Protein AF-A0A970AQH2-F1 (afdb_monomer)

Nearest PDB structures (foldseek):
  8zlz-assembly1_B  TM=8.972E-01  e=3.575E-04  Nostoc sp. PCC 7120 = FACHB-418
  2dqr-assembly1_B  TM=3.251E-01  e=3.278E+00  Bacillus subtilis
  8gdw-assembly1_BBB  TM=3.141E-01  e=3.278E+00  Synechocystis sp. PCC 6803
  6r10-assembly1_G  TM=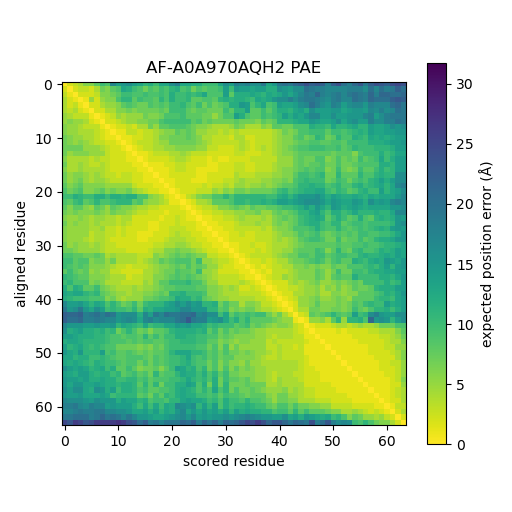4.084E-01  e=3.278E+00  Thermus thermophilus HB8

Sequence (64 aa):
EILGVLKAHKPQTEVAIVAIGEGQIKLILFEPKPEPPICFEEAAADVDTLLDRLEKQMAEYMQE

Structure (mmCIF, N/CA/C/O backbone):
data_AF-A0A970AQH2-F1
#
_entry.id   AF-A0A970AQH2-F1
#
loop_
_atom_site.group_PDB
_atom_site.id
_atom_site.type_symbol
_atom_site.label_atom_id
_atom_site.label_alt_id
_atom_site.label_comp_id
_atom_site.label_asym_id
_atom_site.label_entity_id
_atom_site.label_seq_id
_atom_site.pdbx_PDB_ins_code
_atom_site.Cartn_x
_atom_site.Cartn_y
_atom_site.Cartn_z
_atom_site.occupancy
_atom_site.B_iso_or_equiv
_atom_site.auth_seq_id
_atom_site.auth_comp_id
_atom_site.auth_asym_id
_atom_site.auth_atom_id
_atom_site.pdbx_PDB_model_num
ATOM 1 N N . GLU A 1 1 ? -8.801 18.954 4.738 1.00 63.03 1 GLU A N 1
ATOM 2 C CA . GLU A 1 1 ? -7.330 18.817 4.869 1.00 63.03 1 GLU A CA 1
ATOM 3 C C . GLU A 1 1 ? -6.722 17.663 4.073 1.00 63.03 1 GLU A C 1
ATOM 5 O O . GLU A 1 1 ? -5.770 17.918 3.353 1.00 63.03 1 GLU A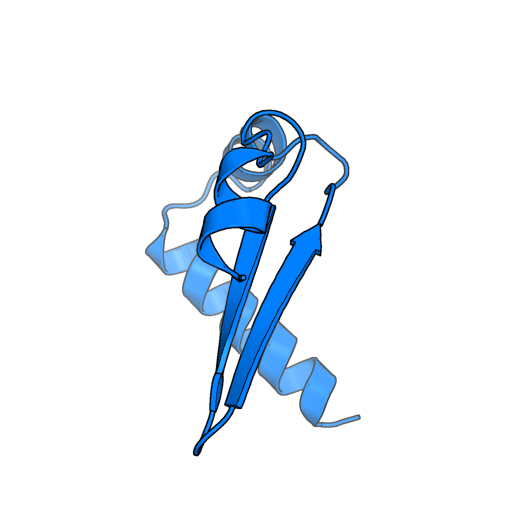 O 1
ATOM 10 N N . ILE A 1 2 ? -7.271 16.440 4.109 1.00 63.44 2 ILE A N 1
ATOM 11 C CA . ILE A 1 2 ? -6.722 15.250 3.409 1.00 63.44 2 ILE A CA 1
ATOM 12 C C . ILE A 1 2 ? -6.454 15.483 1.903 1.00 63.44 2 ILE A C 1
ATOM 14 O O . ILE A 1 2 ? -5.398 15.120 1.393 1.00 63.44 2 ILE A O 1
ATOM 18 N N . LEU A 1 3 ? -7.358 16.179 1.202 1.00 60.88 3 LEU A N 1
ATOM 19 C CA . LEU A 1 3 ? -7.193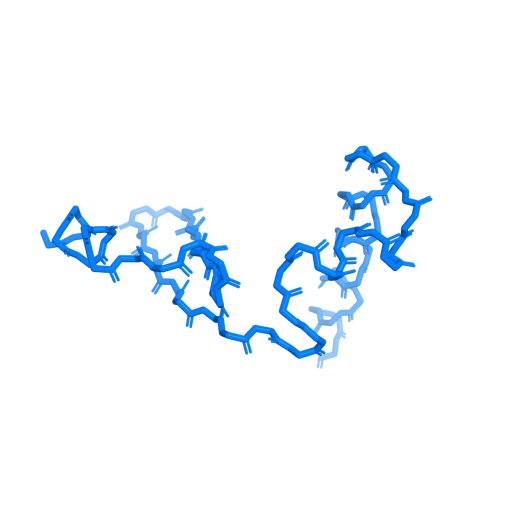 16.564 -0.213 1.00 60.88 3 LEU A CA 1
ATOM 20 C C . LEU A 1 3 ? -5.979 17.475 -0.479 1.00 60.88 3 LEU A C 1
ATOM 22 O O . LEU A 1 3 ? -5.444 17.480 -1.584 1.00 60.88 3 LEU A O 1
ATOM 26 N N . GLY A 1 4 ? -5.553 18.263 0.512 1.00 66.31 4 GLY A N 1
ATOM 27 C CA . GLY A 1 4 ? -4.371 19.120 0.408 1.00 66.31 4 GLY A CA 1
ATOM 28 C C . GLY A 1 4 ? -3.070 18.325 0.511 1.00 66.31 4 GLY A C 1
ATOM 29 O O . GLY A 1 4 ? -2.132 18.604 -0.228 1.00 66.31 4 GLY A O 1
ATOM 30 N N . VAL A 1 5 ? -3.044 17.295 1.361 1.00 65.19 5 VAL A N 1
ATOM 31 C CA . VAL A 1 5 ? -1.892 16.392 1.511 1.00 65.19 5 VAL A CA 1
ATOM 32 C C . VAL A 1 5 ? -1.735 15.510 0.269 1.00 65.19 5 VAL A C 1
ATOM 34 O O . VAL A 1 5 ? -0.636 15.395 -0.261 1.00 65.19 5 VAL A O 1
ATOM 37 N N . LEU A 1 6 ? -2.840 14.996 -0.282 1.00 69.88 6 LEU A N 1
ATOM 38 C CA . LEU A 1 6 ? -2.827 14.255 -1.550 1.00 69.88 6 LEU A CA 1
ATOM 39 C C . LEU A 1 6 ? -2.350 15.102 -2.742 1.00 69.88 6 LEU A C 1
ATOM 41 O O . LEU A 1 6 ? -1.765 14.566 -3.674 1.00 69.88 6 LEU A O 1
ATOM 45 N N . LYS A 1 7 ? -2.553 16.426 -2.726 1.00 70.62 7 LYS A N 1
ATOM 46 C CA . LYS A 1 7 ? -2.046 17.317 -3.786 1.00 70.62 7 LYS A CA 1
ATOM 47 C C . LYS A 1 7 ? -0.522 17.426 -3.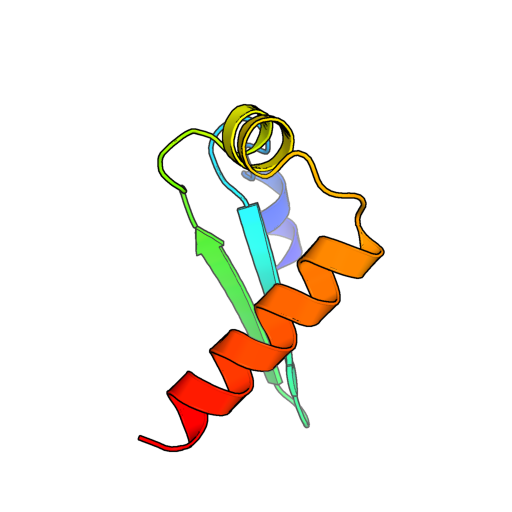820 1.00 70.62 7 LYS A C 1
ATOM 49 O O . LYS A 1 7 ? 0.022 17.735 -4.875 1.00 70.62 7 LYS A O 1
ATOM 54 N N . ALA A 1 8 ? 0.147 17.220 -2.688 1.00 76.06 8 ALA A N 1
ATOM 55 C CA . ALA A 1 8 ? 1.605 17.226 -2.602 1.00 76.06 8 ALA A CA 1
ATOM 56 C 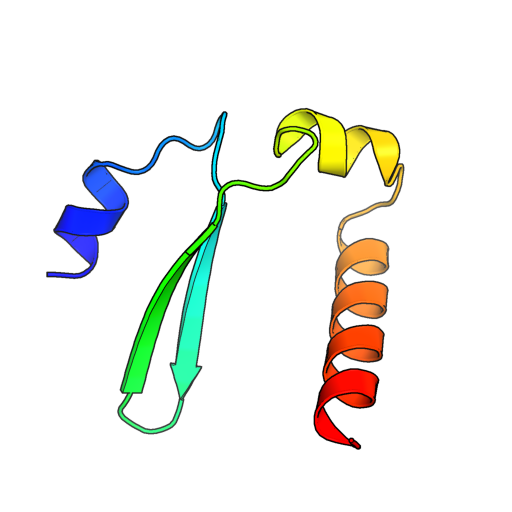C . ALA A 1 8 ? 2.220 15.842 -2.877 1.00 76.06 8 ALA A C 1
ATOM 58 O O . ALA A 1 8 ? 3.443 15.715 -2.836 1.00 76.06 8 ALA A O 1
ATOM 59 N N . HIS A 1 9 ? 1.381 14.836 -3.156 1.00 79.12 9 HIS A N 1
ATOM 60 C CA . HIS A 1 9 ? 1.806 13.457 -3.307 1.00 79.12 9 HIS A CA 1
ATOM 61 C C . HIS A 1 9 ? 2.706 13.251 -4.533 1.00 79.12 9 HIS A C 1
ATOM 63 O O . HIS A 1 9 ? 2.375 13.694 -5.638 1.00 79.12 9 HIS A O 1
ATOM 69 N N . LYS A 1 10 ? 3.825 12.547 -4.348 1.00 85.62 10 LYS A N 1
ATOM 70 C CA . LYS A 1 10 ? 4.790 12.197 -5.399 1.00 85.62 10 LYS A CA 1
ATOM 71 C C . LYS A 1 10 ? 4.756 10.687 -5.678 1.00 85.62 10 LYS A C 1
ATOM 73 O O . LYS A 1 10 ? 5.576 9.953 -5.135 1.00 85.62 10 LYS A O 1
ATOM 78 N N . PRO A 1 11 ? 3.886 10.205 -6.582 1.00 81.69 11 PRO A N 1
ATOM 79 C CA . PRO A 1 11 ? 3.677 8.767 -6.800 1.00 81.69 11 PRO A CA 1
ATOM 80 C C . PRO A 1 11 ? 4.917 8.010 -7.306 1.00 81.69 11 PRO A C 1
ATOM 82 O O . PRO A 1 11 ? 4.947 6.787 -7.279 1.00 81.69 11 PRO A O 1
ATOM 85 N N . GLN A 1 12 ? 5.940 8.727 -7.780 1.00 84.81 12 GLN A N 1
ATOM 86 C CA . GLN A 1 12 ? 7.207 8.130 -8.207 1.00 84.81 12 GLN A CA 1
ATOM 87 C C . GLN A 1 12 ? 8.114 7.738 -7.037 1.00 84.81 12 GLN A C 1
ATOM 89 O O . GLN A 1 12 ? 8.983 6.898 -7.212 1.00 84.81 12 GLN A O 1
ATOM 94 N N . THR A 1 13 ? 7.934 8.343 -5.861 1.00 85.25 13 THR A N 1
ATOM 95 C CA . THR A 1 13 ? 8.833 8.164 -4.708 1.00 85.25 13 THR A CA 1
ATOM 96 C C . THR A 1 13 ? 8.105 7.698 -3.453 1.00 85.25 13 THR A C 1
ATOM 98 O O . THR A 1 13 ? 8.725 7.126 -2.564 1.00 85.25 13 THR A O 1
ATOM 101 N N . GLU A 1 14 ? 6.796 7.924 -3.364 1.00 86.25 14 GLU A N 1
ATOM 102 C CA . GLU A 1 14 ? 5.983 7.577 -2.201 1.00 86.25 14 GLU A CA 1
ATOM 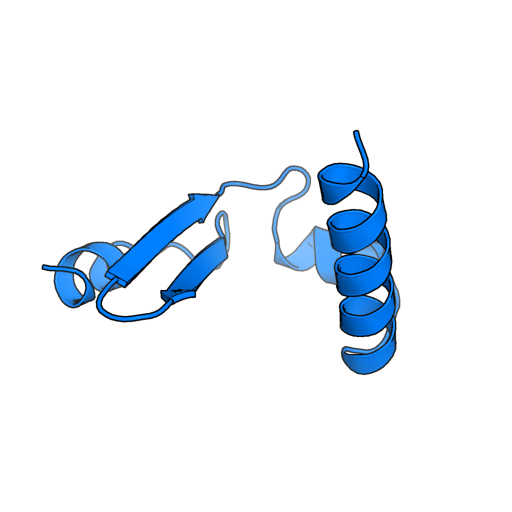103 C C . GLU A 1 14 ? 4.659 6.929 -2.595 1.00 86.25 14 GLU A C 1
ATOM 105 O O . GLU A 1 14 ? 4.159 7.094 -3.707 1.00 86.25 14 GLU A O 1
ATOM 110 N N . VAL A 1 15 ? 4.062 6.237 -1.628 1.00 85.19 15 VAL A N 1
ATOM 111 C CA . VAL A 1 15 ? 2.697 5.715 -1.669 1.00 85.19 15 VAL A CA 1
ATOM 112 C C . VAL A 1 15 ? 1.852 6.389 -0.589 1.00 85.19 15 VAL A C 1
ATOM 114 O O . VAL A 1 15 ? 2.318 6.652 0.521 1.00 85.19 15 VAL A O 1
ATOM 117 N N . ALA A 1 16 ? 0.595 6.677 -0.919 1.00 85.62 16 ALA A N 1
ATOM 118 C CA . ALA A 1 16 ? -0.388 7.198 0.022 1.00 85.62 16 ALA A CA 1
ATOM 119 C C . ALA A 1 16 ? -1.290 6.059 0.518 1.00 85.62 16 ALA A C 1
ATOM 121 O O . ALA A 1 16 ? -2.071 5.499 -0.249 1.00 85.62 16 ALA A O 1
ATOM 122 N N . ILE A 1 17 ? -1.205 5.731 1.806 1.00 84.19 17 ILE A N 1
ATOM 123 C CA . ILE A 1 17 ? -2.044 4.718 2.452 1.00 84.19 17 ILE A CA 1
ATOM 124 C C . ILE A 1 17 ? -3.181 5.434 3.177 1.00 84.19 17 ILE A C 1
ATOM 126 O O . ILE A 1 17 ? -2.951 6.235 4.087 1.00 84.19 17 ILE A O 1
ATOM 130 N N . VAL A 1 18 ? -4.416 5.146 2.770 1.00 85.31 18 VAL A N 1
ATOM 131 C CA . VAL A 1 18 ? -5.630 5.687 3.389 1.00 85.31 18 VAL A CA 1
ATOM 132 C C . VAL A 1 18 ? -6.301 4.580 4.190 1.00 85.31 18 VAL A C 1
ATOM 134 O O . VAL A 1 18 ? -6.885 3.666 3.619 1.00 85.31 18 VAL A O 1
ATOM 137 N N . ALA A 1 19 ? -6.231 4.671 5.514 1.00 82.25 19 ALA A N 1
ATOM 138 C CA . ALA A 1 19 ? -6.951 3.778 6.413 1.00 82.25 19 ALA A CA 1
ATOM 139 C C . ALA A 1 19 ? -8.290 4.409 6.810 1.00 82.25 19 ALA A C 1
ATOM 141 O O . ALA A 1 19 ? -8.334 5.569 7.229 1.00 82.25 19 ALA A O 1
ATOM 142 N N . ILE A 1 20 ? -9.373 3.642 6.692 1.00 85.62 20 ILE A N 1
ATOM 143 C CA . ILE A 1 20 ? -10.736 4.063 7.031 1.00 85.62 20 ILE A CA 1
ATOM 144 C C . ILE A 1 20 ? -11.269 3.107 8.099 1.00 85.62 20 ILE A C 1
ATOM 146 O O . ILE A 1 20 ? -11.324 1.902 7.876 1.00 85.62 20 ILE A O 1
ATOM 150 N N . GLY A 1 21 ? -11.649 3.649 9.253 1.00 84.25 21 GLY A N 1
ATOM 151 C CA . GLY A 1 21 ? -12.293 2.927 10.352 1.00 84.25 21 GLY A CA 1
ATOM 152 C C . GLY A 1 21 ? -13.563 3.641 10.811 1.00 84.25 21 GLY A C 1
ATOM 153 O O . GLY A 1 21 ? -13.917 4.695 10.276 1.00 84.25 21 GLY A O 1
ATOM 154 N N . GLU A 1 22 ? -14.256 3.089 11.809 1.00 85.88 22 GLU A N 1
ATOM 155 C CA . GLU A 1 22 ? -15.495 3.676 12.338 1.00 85.88 22 GLU A CA 1
ATOM 156 C C . GLU A 1 22 ? -15.271 5.120 12.828 1.00 85.88 22 GLU A C 1
ATOM 158 O O . GLU A 1 22 ? -14.704 5.373 13.891 1.00 85.88 22 GLU A O 1
ATOM 163 N N . GLY A 1 23 ? -15.692 6.090 12.009 1.00 86.31 23 GLY A N 1
ATOM 164 C CA . GLY A 1 23 ? -15.584 7.523 12.292 1.00 86.31 23 GLY A CA 1
ATOM 165 C C . GLY A 1 23 ? -14.187 8.136 12.134 1.00 86.31 23 GLY A C 1
ATOM 166 O O . GLY A 1 23 ? -14.021 9.314 12.448 1.00 86.31 23 GLY A O 1
ATOM 167 N N . GLN A 1 24 ? -13.186 7.390 11.653 1.00 83.94 24 GLN A N 1
ATOM 168 C CA . GLN A 1 24 ? -11.804 7.873 11.547 1.00 83.94 24 GLN A CA 1
ATOM 169 C C . GLN A 1 24 ? -11.193 7.571 10.180 1.00 83.94 24 GLN A C 1
ATOM 171 O O . GLN A 1 24 ? -11.318 6.469 9.651 1.00 83.94 24 GLN A O 1
ATOM 176 N N . ILE A 1 25 ? -10.484 8.557 9.630 1.00 83.12 25 ILE A N 1
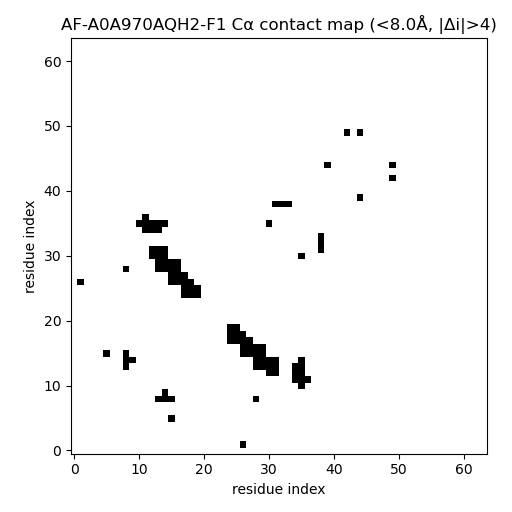ATOM 177 C CA . ILE A 1 25 ? -9.678 8.404 8.419 1.00 83.12 25 ILE A CA 1
ATOM 178 C C . ILE A 1 25 ? -8.250 8.807 8.762 1.00 83.12 25 ILE A C 1
ATOM 180 O O . ILE A 1 25 ? -8.019 9.904 9.276 1.00 83.12 25 ILE A O 1
ATOM 184 N N . LYS A 1 26 ? -7.290 7.934 8.459 1.00 82.38 26 LYS A N 1
ATOM 185 C CA . LYS A 1 26 ? -5.860 8.189 8.639 1.00 82.38 26 LYS A CA 1
ATOM 186 C C . LYS A 1 26 ? -5.168 8.130 7.283 1.00 82.38 26 LYS A C 1
ATOM 188 O O . LYS A 1 26 ? -5.302 7.147 6.563 1.00 82.38 26 LYS A O 1
ATOM 193 N N . LEU A 1 27 ? -4.429 9.184 6.949 1.00 83.19 27 LEU A N 1
ATOM 194 C CA . LEU A 1 27 ? -3.569 9.233 5.769 1.00 83.19 27 LEU A CA 1
ATOM 195 C C . LEU A 1 27 ? -2.113 9.064 6.206 1.00 83.19 27 LEU A C 1
ATOM 197 O O . LEU A 1 27 ? -1.659 9.754 7.120 1.00 83.19 27 LEU A O 1
ATOM 201 N N . ILE A 1 28 ? -1.396 8.166 5.542 1.00 82.88 28 ILE A N 1
ATOM 202 C CA . ILE A 1 28 ? 0.029 7.909 5.747 1.00 82.88 28 ILE A CA 1
ATOM 203 C C . ILE A 1 28 ? 0.714 8.078 4.390 1.00 82.88 28 ILE A C 1
ATOM 205 O O . ILE A 1 28 ? 0.319 7.433 3.424 1.00 82.88 28 ILE A O 1
ATOM 209 N N . LEU A 1 29 ? 1.724 8.944 4.317 1.00 84.06 29 LEU A N 1
ATOM 210 C CA . LEU A 1 29 ? 2.644 8.998 3.182 1.00 84.06 29 LEU A CA 1
ATOM 211 C C . LEU A 1 29 ? 3.878 8.180 3.551 1.00 84.06 29 LEU A C 1
ATOM 213 O O . LEU A 1 29 ? 4.474 8.404 4.606 1.00 84.06 29 LEU A O 1
ATOM 217 N N . PHE A 1 30 ? 4.212 7.203 2.720 1.00 84.25 30 PHE A N 1
ATOM 218 C CA . PHE A 1 30 ? 5.334 6.304 2.945 1.00 84.25 30 PHE A CA 1
ATOM 219 C C . PHE A 1 30 ? 6.240 6.304 1.718 1.00 84.25 30 PHE A C 1
ATOM 221 O O . PHE A 1 30 ? 5.762 6.094 0.609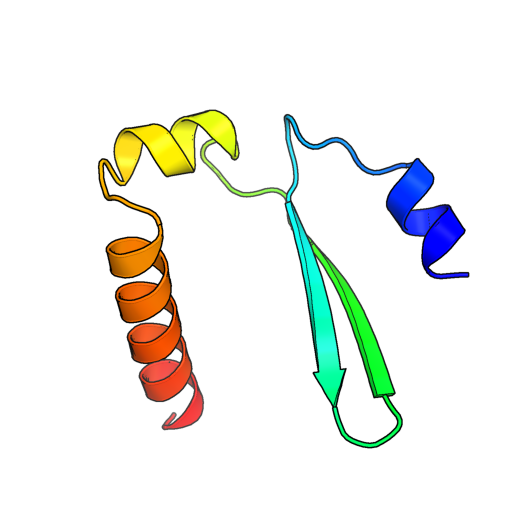 1.00 84.25 30 PHE A O 1
ATOM 228 N N . GLU A 1 31 ? 7.537 6.528 1.920 1.00 88.19 31 GLU A N 1
ATOM 229 C CA . GLU A 1 31 ? 8.575 6.453 0.885 1.00 88.19 31 GLU A CA 1
ATOM 230 C C . GLU A 1 31 ? 9.252 5.069 0.953 1.00 88.19 31 GLU A C 1
ATOM 232 O O . GLU A 1 31 ? 10.190 4.892 1.742 1.00 88.19 31 GLU A O 1
ATOM 237 N N . PRO A 1 32 ? 8.766 4.052 0.207 1.00 80.94 32 PRO A N 1
ATOM 238 C CA . PRO A 1 32 ? 9.370 2.724 0.215 1.00 80.94 32 PRO A CA 1
ATOM 239 C C . PRO A 1 32 ? 10.778 2.747 -0.391 1.00 80.94 32 PRO A C 1
ATOM 241 O O . PRO A 1 32 ? 11.135 3.631 -1.172 1.00 80.94 32 PRO A O 1
ATOM 244 N N . LYS A 1 33 ? 11.586 1.744 -0.028 1.00 83.81 33 LYS A N 1
ATOM 245 C CA . LYS A 1 33 ? 12.869 1.455 -0.681 1.00 83.81 33 LYS A CA 1
ATOM 246 C C . LYS A 1 33 ? 12.901 -0.023 -1.084 1.00 83.81 33 LYS A C 1
ATOM 248 O O . LYS A 1 33 ? 12.835 -0.857 -0.178 1.00 83.81 33 LYS A O 1
ATOM 253 N N . PRO A 1 34 ? 13.031 -0.352 -2.385 1.00 83.12 34 PRO A N 1
ATOM 254 C CA . PRO A 1 34 ? 13.211 0.561 -3.528 1.00 83.12 34 PRO A CA 1
ATOM 255 C C . PRO A 1 34 ? 11.964 1.414 -3.843 1.00 83.12 34 PRO A C 1
ATOM 257 O O . PRO A 1 34 ? 10.955 1.316 -3.157 1.00 83.12 34 PRO A O 1
ATOM 260 N N . GLU A 1 35 ? 12.058 2.327 -4.813 1.00 86.44 35 GLU A N 1
ATOM 261 C CA . GLU A 1 35 ? 10.949 3.230 -5.163 1.00 86.44 35 GLU A CA 1
ATOM 262 C C . GLU A 1 35 ? 9.704 2.451 -5.642 1.00 86.44 35 GLU A C 1
ATOM 264 O O . GLU A 1 35 ? 9.850 1.357 -6.195 1.00 86.44 35 GLU A O 1
ATOM 269 N N . PRO A 1 36 ? 8.479 2.999 -5.487 1.00 81.69 36 PRO A N 1
ATOM 270 C CA . PRO A 1 36 ? 7.235 2.275 -5.757 1.00 81.69 36 PRO A CA 1
ATOM 271 C C . PRO A 1 36 ? 7.152 1.561 -7.121 1.00 81.69 36 PRO A C 1
ATOM 273 O O . PRO A 1 36 ? 6.707 0.410 -7.139 1.00 81.69 36 PRO A O 1
ATOM 276 N N . PRO A 1 37 ? 7.595 2.160 -8.251 1.00 77.88 37 PRO A N 1
ATOM 277 C CA . PRO A 1 37 ? 7.581 1.471 -9.544 1.00 77.88 37 PRO A CA 1
ATOM 278 C C . PRO A 1 37 ? 8.433 0.196 -9.541 1.00 77.88 37 PRO A C 1
ATOM 280 O O . PRO A 1 37 ? 8.025 -0.828 -10.081 1.00 77.88 37 PRO A O 1
ATOM 283 N N . ILE A 1 38 ? 9.582 0.243 -8.863 1.00 83.00 38 ILE A N 1
ATOM 284 C CA . ILE A 1 38 ? 10.519 -0.877 -8.755 1.00 83.00 38 ILE A CA 1
ATOM 285 C C . ILE A 1 38 ? 9.976 -1.928 -7.787 1.00 83.00 38 ILE A C 1
ATOM 287 O O . ILE A 1 38 ? 10.053 -3.113 -8.087 1.00 83.00 38 ILE A O 1
ATOM 291 N N . CYS A 1 39 ? 9.365 -1.525 -6.665 1.00 74.50 39 CYS A N 1
ATOM 292 C CA . CYS A 1 39 ? 8.733 -2.471 -5.739 1.00 74.50 39 CYS A CA 1
ATOM 293 C C . CYS A 1 39 ? 7.715 -3.376 -6.437 1.00 74.50 39 CYS A C 1
ATOM 295 O O . CYS A 1 39 ? 7.654 -4.567 -6.143 1.00 74.50 39 CYS A O 1
ATOM 297 N N . PHE A 1 40 ? 6.910 -2.813 -7.343 1.00 73.06 40 PHE A N 1
ATOM 298 C CA . PHE A 1 40 ? 5.905 -3.576 -8.077 1.00 73.06 40 PHE A CA 1
ATOM 299 C C . PHE A 1 40 ? 6.544 -4.535 -9.091 1.00 73.06 40 PHE A C 1
ATOM 301 O O . PHE A 1 40 ? 6.170 -5.705 -9.155 1.00 73.06 40 PHE A O 1
ATOM 308 N N . GLU A 1 41 ? 7.542 -4.064 -9.845 1.00 76.12 41 GLU A N 1
ATOM 309 C CA . GLU A 1 41 ? 8.275 -4.889 -10.812 1.00 76.12 41 GLU A CA 1
ATOM 310 C C . GLU A 1 41 ? 9.060 -6.026 -10.142 1.00 76.12 41 GLU A C 1
ATOM 312 O O . GLU A 1 41 ? 8.990 -7.168 -10.594 1.00 76.12 41 GLU A O 1
ATOM 317 N N . GLU A 1 42 ? 9.763 -5.748 -9.041 1.00 75.12 42 GLU A N 1
ATOM 318 C CA . GLU A 1 42 ? 10.529 -6.745 -8.283 1.00 75.12 42 GLU A CA 1
ATOM 319 C C . GLU A 1 42 ? 9.632 -7.761 -7.578 1.00 75.12 42 GLU A C 1
ATOM 321 O O . GLU A 1 42 ? 10.002 -8.930 -7.444 1.00 75.12 42 GLU A O 1
ATOM 326 N N . ALA A 1 43 ? 8.442 -7.342 -7.142 1.00 72.81 43 ALA A N 1
ATOM 327 C CA . ALA A 1 43 ? 7.473 -8.269 -6.582 1.00 72.81 43 ALA A CA 1
ATOM 328 C C . ALA A 1 43 ? 6.892 -9.219 -7.646 1.00 72.81 43 ALA A C 1
ATOM 330 O O . ALA A 1 43 ? 6.375 -10.270 -7.258 1.00 72.81 43 ALA A O 1
ATOM 331 N N . ALA A 1 44 ? 7.018 -8.874 -8.941 1.00 63.75 44 ALA A N 1
ATOM 332 C CA . ALA A 1 44 ? 6.703 -9.684 -10.124 1.00 63.75 44 ALA A CA 1
ATOM 333 C C . ALA A 1 44 ? 5.396 -10.490 -10.004 1.00 63.75 44 ALA A C 1
ATOM 335 O O . ALA A 1 44 ? 5.313 -11.642 -10.434 1.00 63.75 44 ALA A O 1
ATOM 336 N N . ALA A 1 45 ? 4.384 -9.886 -9.386 1.00 66.38 45 ALA A N 1
ATOM 337 C CA . ALA A 1 45 ? 3.119 -10.513 -9.048 1.00 66.38 45 ALA A CA 1
ATOM 338 C C . ALA A 1 45 ? 1.967 -9.632 -9.540 1.00 66.38 45 ALA A C 1
ATOM 340 O O . ALA A 1 45 ? 2.077 -8.405 -9.564 1.00 66.38 45 ALA A O 1
ATOM 341 N N . ASP A 1 46 ? 0.865 -10.252 -9.954 1.00 81.62 46 ASP A N 1
ATOM 342 C CA . ASP A 1 46 ? -0.375 -9.524 -10.209 1.00 81.62 46 ASP A CA 1
ATOM 343 C C . ASP A 1 46 ? -0.929 -8.904 -8.914 1.00 81.62 46 ASP A C 1
ATOM 345 O O . ASP A 1 46 ? -0.536 -9.246 -7.796 1.00 81.62 46 ASP A O 1
ATOM 349 N N . VAL A 1 47 ? -1.843 -7.949 -9.084 1.00 80.12 47 VAL A N 1
ATOM 350 C CA . VAL A 1 47 ? -2.430 -7.183 -7.978 1.00 80.12 47 VAL A CA 1
ATOM 351 C C . VAL A 1 47 ? -3.092 -8.096 -6.944 1.00 80.12 47 VAL A C 1
ATOM 353 O O . VAL A 1 47 ? -2.925 -7.849 -5.752 1.00 80.12 47 VAL A O 1
ATOM 356 N N . ASP A 1 48 ? -3.784 -9.152 -7.375 1.00 85.31 48 ASP A N 1
ATOM 357 C CA . ASP A 1 48 ? -4.484 -10.073 -6.472 1.00 85.31 48 ASP A CA 1
ATOM 358 C C . ASP A 1 48 ? -3.481 -10.802 -5.566 1.00 85.31 48 ASP A C 1
ATOM 360 O O . ASP A 1 48 ? -3.610 -10.801 -4.342 1.00 85.31 48 ASP A O 1
ATOM 364 N N . THR A 1 49 ? -2.391 -11.305 -6.148 1.00 84.75 49 THR A N 1
ATOM 365 C CA . THR A 1 49 ? -1.305 -11.952 -5.399 1.00 84.75 49 THR A CA 1
ATOM 366 C C . THR A 1 49 ? -0.636 -11.002 -4.395 1.00 84.75 49 THR A C 1
ATOM 368 O O . THR A 1 49 ? -0.212 -11.423 -3.313 1.00 84.75 49 THR A O 1
ATOM 371 N N . LEU A 1 50 ? -0.505 -9.715 -4.726 1.00 83.31 50 LEU A N 1
ATOM 372 C CA . LEU A 1 50 ? 0.062 -8.719 -3.811 1.00 83.31 50 LEU A CA 1
ATOM 373 C C . LEU A 1 50 ? -0.868 -8.424 -2.631 1.00 83.31 50 LEU A C 1
ATOM 375 O O . LEU A 1 50 ? -0.385 -8.303 -1.502 1.00 83.31 50 LEU A O 1
ATOM 379 N N . LEU A 1 51 ? -2.176 -8.335 -2.881 1.00 83.50 51 LEU A N 1
ATOM 380 C CA . LEU A 1 51 ? -3.181 -8.129 -1.839 1.00 83.50 51 LEU A CA 1
ATOM 381 C C . LEU A 1 51 ? -3.207 -9.307 -0.862 1.00 83.50 51 LEU A C 1
ATOM 383 O O . LEU A 1 51 ? -3.080 -9.083 0.342 1.00 83.50 51 LEU A O 1
ATOM 387 N N . ASP A 1 52 ? -3.224 -10.544 -1.363 1.00 88.25 52 ASP A N 1
ATOM 388 C CA . ASP A 1 52 ? -3.190 -11.750 -0.523 1.00 88.25 52 ASP A CA 1
ATOM 389 C C . ASP A 1 52 ? -1.958 -11.779 0.400 1.00 88.25 52 ASP A C 1
ATOM 391 O O . ASP A 1 52 ? -2.038 -12.125 1.585 1.00 88.25 52 ASP A O 1
ATOM 395 N N . ARG A 1 53 ? -0.785 -11.395 -0.126 1.00 86.12 53 ARG A N 1
ATOM 396 C CA . ARG A 1 53 ? 0.455 -11.328 0.667 1.00 86.12 53 ARG A CA 1
ATOM 397 C C . ARG A 1 53 ? 0.383 -10.240 1.732 1.00 86.12 53 ARG A C 1
ATOM 399 O O . ARG A 1 53 ? 0.795 -10.495 2.865 1.00 86.12 53 ARG A O 1
ATOM 406 N N . LEU A 1 54 ? -0.129 -9.062 1.381 1.00 83.19 54 LEU A N 1
ATOM 407 C CA . LEU A 1 54 ? -0.283 -7.946 2.311 1.00 83.19 54 LEU A CA 1
ATOM 408 C C . LEU A 1 54 ? -1.228 -8.313 3.460 1.00 83.19 54 LEU A C 1
ATOM 410 O O . LEU A 1 54 ? -0.867 -8.137 4.623 1.00 83.19 54 LEU A O 1
ATOM 414 N N . GLU A 1 55 ? -2.402 -8.858 3.147 1.00 85.31 55 GLU A N 1
ATOM 415 C CA . GLU A 1 55 ? -3.397 -9.266 4.143 1.00 85.31 55 GLU A CA 1
ATOM 416 C C . GLU A 1 55 ? -2.830 -10.309 5.107 1.00 85.31 55 GLU A C 1
ATOM 418 O O . GLU A 1 55 ? -2.972 -10.171 6.326 1.00 85.31 55 GLU A O 1
ATOM 423 N N . LYS A 1 56 ? -2.110 -11.307 4.579 1.00 88.44 56 LYS A N 1
ATOM 424 C CA . LYS A 1 56 ? -1.444 -12.318 5.403 1.00 88.44 56 LYS A CA 1
ATOM 425 C C . LYS A 1 56 ? -0.424 -11.697 6.362 1.00 88.44 56 LYS A C 1
ATOM 427 O O . LYS A 1 56 ? -0.459 -11.992 7.554 1.00 88.44 56 LYS A O 1
ATOM 432 N N . GLN A 1 57 ? 0.458 -10.829 5.865 1.00 84.56 57 GLN A N 1
ATOM 433 C CA . GLN A 1 57 ? 1.480 -10.185 6.697 1.00 84.56 57 GLN A CA 1
ATOM 434 C C . GLN A 1 57 ? 0.872 -9.256 7.752 1.00 84.56 57 GLN A C 1
ATOM 436 O O . GLN A 1 57 ? 1.345 -9.210 8.885 1.00 84.56 57 GLN A O 1
ATOM 441 N N . MET A 1 58 ? -0.188 -8.525 7.403 1.00 78.88 58 MET A N 1
ATOM 442 C CA . MET A 1 58 ? -0.902 -7.675 8.352 1.00 78.88 58 MET A CA 1
ATOM 443 C C . MET A 1 58 ? -1.568 -8.497 9.456 1.00 78.88 58 MET A C 1
ATOM 445 O O . MET A 1 58 ? -1.499 -8.106 10.619 1.00 78.88 58 MET A O 1
ATOM 449 N N . ALA A 1 59 ? -2.179 -9.633 9.113 1.00 84.12 59 ALA A N 1
ATOM 450 C CA . ALA A 1 59 ? -2.763 -10.536 10.098 1.00 84.12 59 ALA A CA 1
ATOM 451 C C . ALA A 1 59 ? -1.699 -11.106 11.049 1.00 84.12 59 ALA A C 1
ATOM 453 O O . ALA A 1 59 ? -1.929 -11.132 12.255 1.00 84.12 59 ALA A O 1
ATOM 454 N N . GLU A 1 60 ? -0.534 -11.506 10.526 1.00 86.75 60 GLU A N 1
ATOM 455 C CA . GLU A 1 60 ? 0.609 -11.963 11.331 1.00 86.75 60 GLU A CA 1
ATOM 456 C C . GLU A 1 60 ? 1.099 -10.861 12.287 1.00 86.75 60 GLU A C 1
ATOM 458 O O . GLU A 1 60 ? 1.237 -1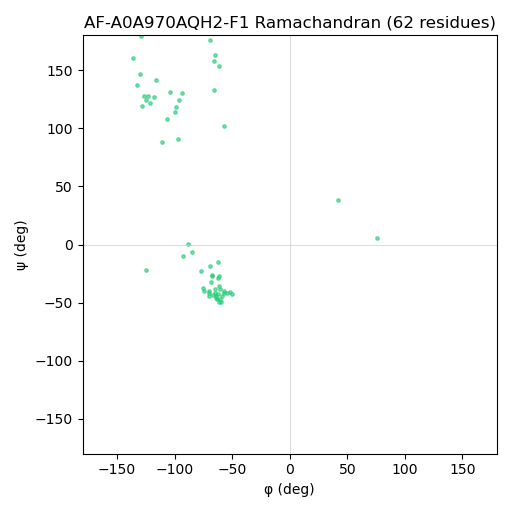1.110 13.481 1.00 86.75 60 GLU A O 1
ATOM 463 N N . TYR A 1 61 ? 1.264 -9.626 11.801 1.00 75.25 61 TYR A N 1
ATOM 464 C CA . TYR A 1 61 ? 1.738 -8.496 12.612 1.00 75.25 61 TYR A CA 1
ATOM 465 C C . TYR A 1 61 ? 0.749 -8.054 13.705 1.00 75.25 61 TYR A C 1
ATOM 467 O O . TYR A 1 61 ? 1.154 -7.473 14.703 1.00 75.25 61 TYR A O 1
ATOM 475 N N . MET A 1 62 ? -0.555 -8.293 13.525 1.00 72.06 62 MET A N 1
ATOM 476 C CA . MET A 1 62 ? -1.583 -7.979 14.530 1.00 72.06 62 MET A CA 1
ATOM 477 C C . MET A 1 62 ? -1.772 -9.084 15.584 1.00 72.06 62 MET A C 1
ATOM 479 O O . MET A 1 62 ? -2.563 -8.899 16.511 1.00 72.06 62 MET A O 1
ATOM 483 N N . GLN A 1 63 ? -1.120 -10.242 15.427 1.00 62.34 63 GLN A N 1
ATOM 484 C CA . GLN A 1 63 ? -1.159 -11.351 16.391 1.00 62.34 63 GLN A CA 1
ATOM 485 C C . GLN A 1 63 ? -0.004 -11.294 17.414 1.00 62.34 63 GLN A C 1
ATOM 487 O O . GLN A 1 63 ? -0.043 -12.048 18.388 1.00 62.34 63 GLN A O 1
ATOM 492 N N . GLU A 1 64 ? 0.988 -10.418 17.209 1.00 45.22 64 GLU A N 1
ATOM 493 C CA . GLU A 1 64 ? 2.073 -10.079 18.153 1.00 45.22 64 GLU A CA 1
ATOM 494 C C . GLU A 1 64 ? 1.758 -8.806 18.958 1.00 45.22 64 GLU A C 1
ATOM 496 O O . GLU A 1 64 ? 2.134 -8.768 20.155 1.00 45.22 64 GLU A O 1
#

Foldseek 3Di:
DVVVVVVVDDQFFWDWDWDDDDVDIDIDIGGDPPTPVVVVVVVVDDPVVVVVVVVVVVVVVVVD

Solvent-accessible surface area (backbone atoms only — not comparable to full-atom values): 3992 Å² total; per-residue (Å²): 112,72,72,62,58,60,70,71,60,51,70,71,48,31,48,80,48,76,48,78,55,97,95,45,77,46,81,42,81,43,69,54,85,61,37,49,68,53,46,51,59,74,61,70,56,58,71,66,62,50,49,57,51,50,54,51,52,52,54,56,64,71,74,111

Mean predicted aligned error: 7.89 Å

pLDDT: mean 79.26, std 8.57, range [45.22, 88.44]

Secondary structure (DSSP, 8-state):
-HHHHHHT--TTT-EEEEEEETTEEEEEEE--SS-HHHHHHHHT--HHHHHHHHHHHHHHHT--

Radius of gyration: 13.78 Å; Cα contacts (8 Å, |Δi|>4): 50; chains: 1; bounding box: 29×31×29 Å